Protein AF-A0A1F9AZR6-F1 (afdb_monomer_lite)

Secondary structure (DSSP, 8-state):
-PPEEEEEETTEEEEEETT--HHHHHHHTT-----SS--TTS----TT-TT----THHHHHHTTSS--

Radius of gyration: 14.87 Å; chains: 1; bounding box: 26×32×47 Å

Structure (mmCIF, N/CA/C/O backbone):
data_AF-A0A1F9AZR6-F1
#
_entry.id   AF-A0A1F9AZR6-F1
#
loop_
_atom_site.group_PDB
_atom_site.id
_atom_site.type_symbol
_atom_site.label_atom_id
_atom_site.label_alt_id
_atom_site.label_comp_id
_atom_site.label_asym_id
_atom_site.label_entity_id
_atom_site.label_seq_id
_atom_site.pdbx_PDB_ins_code
_atom_site.Cartn_x
_atom_site.Cartn_y
_atom_site.Cartn_z
_atom_site.occupancy
_atom_site.B_iso_or_equiv
_atom_site.auth_seq_id
_atom_site.auth_comp_id
_atom_site.auth_asym_id
_atom_site.auth_atom_id
_atom_site.pdbx_PDB_model_num
ATOM 1 N N . MET A 1 1 ? -0.492 -21.253 -5.685 1.00 48.28 1 MET A N 1
ATOM 2 C CA . MET A 1 1 ? -1.238 -21.155 -4.412 1.00 48.28 1 MET A CA 1
ATOM 3 C C . MET A 1 1 ? -0.568 -20.075 -3.579 1.00 48.28 1 MET A C 1
ATOM 5 O O . MET A 1 1 ? 0.467 -20.334 -2.977 1.00 48.28 1 MET A O 1
ATOM 9 N N . GLY A 1 2 ? -1.046 -18.833 -3.681 1.00 60.25 2 GLY A N 1
ATOM 10 C CA . GLY A 1 2 ? -0.490 -17.713 -2.921 1.00 60.25 2 GLY A CA 1
ATOM 11 C C . GLY A 1 2 ? -1.046 -17.738 -1.503 1.00 60.25 2 GLY A C 1
ATOM 12 O O . GLY A 1 2 ? -2.257 -17.817 -1.337 1.00 60.25 2 GLY A O 1
ATOM 13 N N . ASN A 1 3 ? -0.183 -17.707 -0.488 1.00 80.50 3 ASN A N 1
ATOM 14 C CA . ASN A 1 3 ? -0.652 -17.596 0.893 1.00 80.50 3 ASN A CA 1
ATOM 15 C C . ASN A 1 3 ? -1.293 -16.207 1.087 1.00 80.50 3 ASN A C 1
ATOM 17 O O . ASN A 1 3 ? -0.640 -15.213 0.740 1.00 80.50 3 ASN A O 1
ATOM 21 N N . PRO A 1 4 ? -2.529 -16.113 1.607 1.00 80.62 4 PRO A N 1
ATOM 22 C CA . PRO A 1 4 ? -3.158 -14.832 1.885 1.00 80.62 4 PRO A CA 1
ATOM 23 C C . PRO A 1 4 ? -2.448 -14.122 3.044 1.00 80.62 4 PRO A C 1
ATOM 25 O O . PRO A 1 4 ? -1.993 -14.745 4.006 1.00 80.62 4 PRO A O 1
ATOM 28 N N . ILE A 1 5 ? -2.317 -12.803 2.928 1.00 86.00 5 ILE A N 1
ATOM 29 C CA . ILE A 1 5 ? -1.713 -11.911 3.913 1.00 86.00 5 ILE A CA 1
ATOM 30 C C . ILE A 1 5 ? -2.823 -11.042 4.490 1.00 86.00 5 ILE A C 1
ATOM 32 O O . ILE A 1 5 ? -3.580 -10.412 3.751 1.00 86.00 5 ILE A O 1
ATOM 36 N N . LYS A 1 6 ? -2.883 -10.990 5.820 1.00 87.81 6 LYS A N 1
ATOM 37 C CA . LYS A 1 6 ? -3.787 -10.110 6.559 1.00 87.81 6 LYS A CA 1
ATOM 38 C C . LYS A 1 6 ? -3.079 -8.800 6.869 1.00 87.81 6 LYS A C 1
ATOM 40 O O . LYS A 1 6 ? -1.949 -8.809 7.354 1.00 87.81 6 LYS A O 1
ATOM 45 N N . LEU A 1 7 ? -3.739 -7.689 6.585 1.00 85.75 7 LEU A N 1
ATOM 46 C CA . LEU A 1 7 ? -3.242 -6.340 6.821 1.00 85.75 7 LEU A CA 1
ATOM 47 C C . LEU A 1 7 ? -4.398 -5.409 7.186 1.00 85.75 7 LEU A C 1
ATOM 49 O O . LEU A 1 7 ? -5.559 -5.725 6.941 1.00 85.75 7 LEU A O 1
ATOM 53 N N . THR A 1 8 ? -4.079 -4.263 7.777 1.00 88.19 8 THR A N 1
ATOM 54 C CA . THR A 1 8 ? -5.078 -3.272 8.188 1.00 88.19 8 THR A CA 1
ATOM 55 C C . THR A 1 8 ? -4.840 -1.979 7.419 1.00 88.19 8 THR A C 1
ATOM 57 O O . THR A 1 8 ? -3.737 -1.436 7.467 1.00 88.19 8 THR A O 1
ATOM 60 N N . ILE A 1 9 ? -5.861 -1.485 6.719 1.00 88.25 9 ILE A N 1
ATOM 61 C CA . ILE A 1 9 ? -5.837 -0.213 5.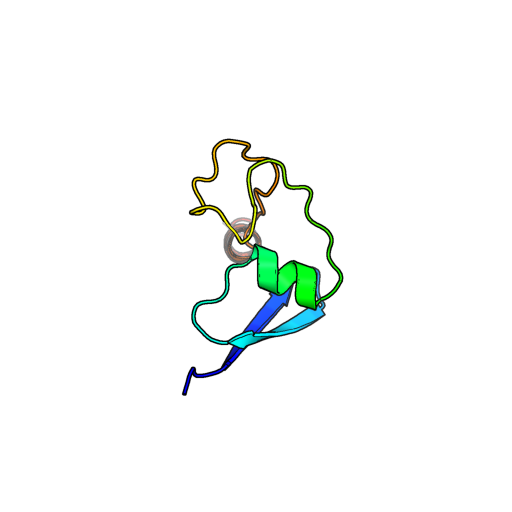982 1.00 88.25 9 ILE A CA 1
ATOM 62 C C . ILE A 1 9 ? -6.924 0.670 6.583 1.00 88.25 9 ILE A C 1
ATOM 64 O O . ILE A 1 9 ? -8.080 0.263 6.615 1.00 88.25 9 ILE A O 1
ATOM 68 N N . ASP A 1 10 ? -6.553 1.839 7.104 1.00 86.62 10 ASP A N 1
ATOM 69 C CA . ASP A 1 10 ? -7.478 2.800 7.728 1.00 86.62 10 ASP A CA 1
ATOM 70 C C . ASP A 1 10 ? -8.401 2.184 8.801 1.00 86.62 10 ASP A C 1
ATOM 72 O O . ASP A 1 10 ? -9.570 2.533 8.934 1.00 86.62 10 ASP A O 1
ATOM 76 N N . GLY A 1 11 ? -7.870 1.231 9.578 1.00 86.06 11 GLY A N 1
ATOM 77 C CA . GLY A 1 11 ? -8.616 0.515 10.622 1.00 86.06 11 GLY A CA 1
ATOM 78 C C . GLY A 1 11 ? -9.476 -0.649 10.117 1.00 86.06 11 GLY A C 1
ATOM 79 O O . GLY A 1 11 ? -10.058 -1.368 10.926 1.00 86.06 11 GLY A O 1
ATOM 80 N N . ILE A 1 12 ? -9.521 -0.886 8.807 1.00 86.19 12 ILE A N 1
ATOM 81 C CA . ILE A 1 12 ? -10.276 -1.977 8.195 1.00 86.19 12 ILE A CA 1
ATOM 82 C C . ILE A 1 12 ? -9.346 -3.168 7.958 1.00 86.19 12 ILE A C 1
ATOM 84 O O . ILE A 1 12 ? -8.273 -3.027 7.369 1.00 86.19 12 ILE A O 1
ATOM 88 N N . ALA A 1 13 ? -9.755 -4.349 8.421 1.00 89.25 13 ALA A N 1
ATOM 89 C CA . ALA A 1 13 ? -9.029 -5.591 8.182 1.00 89.25 13 ALA A CA 1
ATOM 90 C C . ALA A 1 13 ? -9.238 -6.061 6.735 1.00 89.25 13 ALA A C 1
ATOM 92 O O . ALA A 1 13 ? -10.370 -6.229 6.286 1.00 89.25 13 ALA A O 1
ATOM 93 N N . VAL A 1 14 ? -8.140 -6.298 6.021 1.00 86.81 14 VAL A N 1
ATOM 94 C CA . VAL A 1 14 ? -8.122 -6.719 4.618 1.00 86.81 14 VAL A CA 1
ATOM 95 C C . VAL A 1 14 ? -7.255 -7.964 4.481 1.00 86.81 14 VAL A C 1
ATOM 97 O O . VAL A 1 14 ? -6.165 -8.054 5.050 1.00 86.81 14 VAL A O 1
ATOM 100 N N . GLU A 1 15 ? -7.732 -8.925 3.700 1.00 89.56 15 GLU A N 1
ATOM 101 C CA . GLU A 1 15 ? -6.996 -10.133 3.347 1.00 89.56 15 GLU A CA 1
ATOM 102 C C . GLU A 1 15 ? -6.718 -10.120 1.841 1.00 89.56 15 GLU A C 1
ATOM 104 O O . GLU A 1 15 ? -7.641 -10.042 1.033 1.00 89.56 15 GLU A O 1
ATOM 109 N N . VAL A 1 16 ? -5.439 -10.140 1.459 1.00 85.94 16 VAL A N 1
ATOM 110 C CA . VAL A 1 16 ? -5.009 -10.098 0.053 1.00 85.94 16 VAL A CA 1
ATOM 111 C C . VAL A 1 16 ? -3.995 -11.185 -0.251 1.00 85.94 16 VAL A C 1
ATOM 113 O O . VAL A 1 16 ? -3.208 -11.587 0.603 1.00 85.94 16 VAL A O 1
ATOM 116 N N . GLU A 1 17 ? -3.969 -11.648 -1.495 1.00 86.62 17 GLU A N 1
ATOM 117 C CA . GLU A 1 17 ? -2.962 -12.610 -1.930 1.00 86.62 17 GLU A CA 1
ATOM 118 C C . GLU A 1 17 ? -1.554 -12.003 -1.924 1.00 86.62 17 GLU A C 1
ATOM 120 O O . GLU A 1 17 ? -1.331 -10.848 -2.306 1.00 86.62 17 GLU A O 1
ATOM 125 N N . LYS A 1 18 ? -0.567 -12.820 -1.545 1.00 83.12 18 LYS A N 1
ATOM 126 C CA . LYS A 1 18 ? 0.842 -12.447 -1.662 1.00 83.12 18 LYS A CA 1
ATOM 127 C C . LYS A 1 18 ? 1.192 -12.125 -3.120 1.00 83.12 18 LYS A C 1
ATOM 129 O O . LYS A 1 18 ? 1.006 -12.955 -4.004 1.00 83.12 18 LYS A O 1
ATOM 134 N N . GLY A 1 19 ? 1.754 -10.937 -3.339 1.00 83.56 19 GLY A N 1
ATOM 135 C CA . GLY A 1 19 ? 2.112 -10.420 -4.665 1.00 83.56 19 GLY A CA 1
ATOM 136 C C . GLY A 1 19 ? 1.264 -9.229 -5.112 1.00 83.56 19 GLY A C 1
ATOM 137 O O . GLY A 1 19 ? 1.650 -8.543 -6.053 1.00 83.56 19 GLY A O 1
ATOM 138 N N . ARG A 1 20 ? 0.161 -8.939 -4.412 1.00 83.94 20 ARG A N 1
ATOM 139 C CA . ARG A 1 20 ? -0.613 -7.711 -4.614 1.00 83.94 20 ARG A CA 1
ATOM 140 C C . ARG A 1 20 ? 0.096 -6.493 -4.039 1.00 83.94 20 ARG A C 1
ATOM 142 O O . ARG A 1 20 ? 0.829 -6.573 -3.051 1.00 83.94 20 ARG A O 1
ATOM 149 N N . THR A 1 21 ? -0.139 -5.353 -4.667 1.00 87.31 21 THR A N 1
ATOM 150 C CA . THR A 1 21 ? 0.350 -4.051 -4.219 1.00 87.31 21 THR A CA 1
ATOM 151 C C . THR A 1 21 ? -0.543 -3.473 -3.120 1.00 87.31 21 THR A C 1
ATOM 153 O O . THR A 1 21 ? -1.718 -3.817 -2.995 1.00 87.31 21 THR A O 1
ATOM 156 N N . ILE A 1 22 ? -0.002 -2.536 -2.335 1.00 87.31 22 ILE A N 1
ATOM 157 C CA . ILE A 1 22 ? -0.775 -1.814 -1.306 1.00 87.31 22 ILE A CA 1
ATOM 158 C C . ILE A 1 22 ? -1.947 -1.046 -1.939 1.00 87.31 22 ILE A C 1
ATOM 160 O O . ILE A 1 22 ? -3.016 -0.954 -1.346 1.00 87.31 22 ILE A O 1
ATOM 164 N N . LEU A 1 23 ? -1.761 -0.530 -3.157 1.00 87.62 23 LEU A N 1
ATOM 165 C CA . LEU A 1 23 ? -2.802 0.180 -3.892 1.00 87.62 23 LEU A CA 1
ATOM 166 C C . LEU A 1 23 ? -3.990 -0.732 -4.235 1.00 87.62 23 LEU A C 1
ATOM 168 O O . LEU A 1 23 ? -5.132 -0.343 -4.012 1.00 87.62 23 LEU A O 1
ATOM 172 N N . GLU A 1 24 ? -3.729 -1.949 -4.718 1.00 87.31 24 GLU A N 1
ATOM 173 C CA . GLU A 1 24 ? -4.781 -2.941 -4.979 1.00 87.31 24 GLU A CA 1
ATOM 174 C C . GLU A 1 24 ? -5.484 -3.370 -3.684 1.00 87.31 24 GLU A C 1
ATOM 176 O O . GLU A 1 24 ? -6.705 -3.512 -3.661 1.00 87.31 24 GLU A O 1
ATOM 181 N N . ALA A 1 25 ? -4.734 -3.531 -2.589 1.00 88.19 25 ALA A N 1
ATOM 182 C CA . ALA A 1 25 ? -5.306 -3.866 -1.287 1.00 88.19 25 ALA A CA 1
ATOM 183 C C . ALA A 1 25 ? -6.224 -2.752 -0.751 1.00 88.19 25 ALA A C 1
ATOM 185 O O . ALA A 1 25 ? -7.307 -3.035 -0.242 1.00 88.19 25 ALA A O 1
ATOM 186 N N . ALA A 1 26 ? -5.830 -1.486 -0.912 1.00 88.44 26 ALA A N 1
ATOM 187 C CA . ALA A 1 26 ? -6.650 -0.333 -0.543 1.00 88.44 26 ALA A CA 1
ATOM 188 C C . ALA A 1 26 ? -7.939 -0.270 -1.375 1.00 88.44 26 ALA A C 1
ATOM 190 O O . ALA A 1 26 ? -9.027 -0.094 -0.825 1.00 88.44 26 ALA A O 1
ATOM 191 N N . GLN A 1 27 ? -7.839 -0.506 -2.687 1.00 87.75 27 GLN A N 1
ATOM 192 C CA . GLN A 1 27 ? -8.994 -0.552 -3.586 1.00 87.75 27 GLN A CA 1
ATOM 193 C C . GLN A 1 27 ? -9.968 -1.683 -3.236 1.00 87.75 27 GLN A C 1
ATOM 195 O O . GLN A 1 27 ? -11.177 -1.454 -3.249 1.00 87.75 27 GLN A O 1
ATOM 200 N N . ALA A 1 28 ? -9.466 -2.868 -2.874 1.00 86.06 28 ALA A N 1
ATOM 201 C CA . ALA A 1 28 ? -10.292 -3.998 -2.437 1.00 86.06 28 ALA A CA 1
ATOM 202 C C . ALA A 1 28 ? -11.102 -3.686 -1.164 1.00 86.06 28 ALA A C 1
ATOM 204 O O . ALA A 1 28 ? -12.173 -4.246 -0.956 1.00 86.06 28 ALA A O 1
ATOM 205 N N . CYS A 1 29 ? -10.608 -2.756 -0.346 1.00 87.44 29 CYS A N 1
ATOM 206 C CA . CYS A 1 29 ? -11.253 -2.272 0.870 1.00 87.44 29 CYS A CA 1
ATOM 207 C C . CYS A 1 29 ? -12.184 -1.060 0.638 1.00 87.44 29 CYS A C 1
ATOM 209 O O . CYS A 1 29 ? -12.822 -0.562 1.562 1.00 87.44 29 CYS A O 1
ATOM 211 N N . GLY A 1 30 ? -12.258 -0.546 -0.594 1.00 87.12 30 G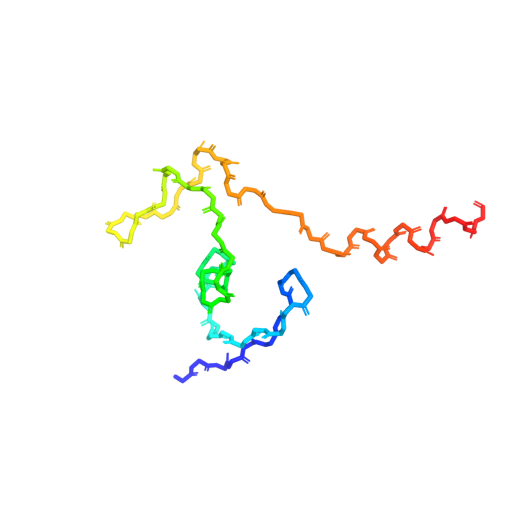LY A N 1
ATOM 212 C CA . GLY A 1 30 ? -13.024 0.660 -0.925 1.00 87.12 30 GLY A CA 1
ATOM 213 C C . GLY A 1 30 ? -12.296 1.979 -0.637 1.00 87.12 30 GLY A C 1
ATOM 214 O O . GLY A 1 30 ? -12.869 3.049 -0.850 1.00 87.12 30 GLY A O 1
ATOM 215 N N . VAL A 1 31 ? -11.027 1.935 -0.223 1.00 87.50 31 VAL A N 1
ATOM 216 C CA . VAL A 1 31 ? -10.187 3.124 -0.036 1.00 87.50 31 VAL A CA 1
ATOM 217 C C . VAL A 1 31 ? -9.648 3.570 -1.396 1.00 87.50 31 VAL A C 1
ATOM 219 O O . VAL A 1 31 ? -8.796 2.921 -2.009 1.00 87.50 31 VAL A O 1
ATOM 222 N N . LYS A 1 32 ? -10.151 4.703 -1.898 1.00 87.75 32 LYS A N 1
ATOM 223 C CA . LYS A 1 32 ? -9.692 5.291 -3.164 1.00 87.75 32 LYS A CA 1
ATOM 224 C C . LYS A 1 32 ? -8.472 6.179 -2.945 1.00 87.75 32 LYS A C 1
ATOM 226 O O . LYS A 1 32 ? -8.597 7.319 -2.509 1.00 87.75 32 LYS A O 1
ATOM 231 N N . ILE A 1 33 ? -7.307 5.677 -3.341 1.00 89.25 33 ILE A N 1
ATOM 232 C CA . ILE A 1 33 ? -6.073 6.463 -3.408 1.00 89.25 33 ILE A CA 1
ATOM 233 C C . ILE A 1 33 ? -5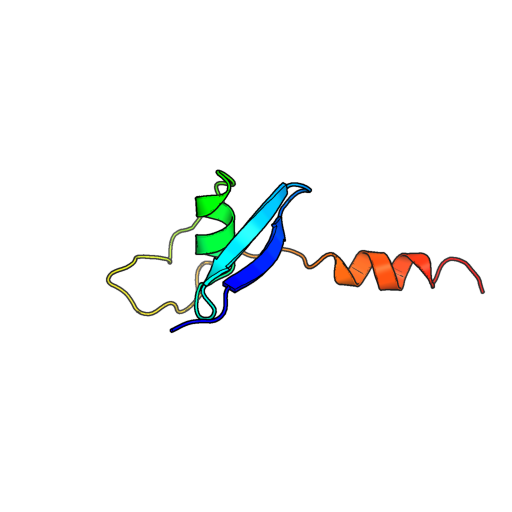.946 7.061 -4.819 1.00 89.25 33 ILE A C 1
ATOM 235 O O . ILE A 1 33 ? -5.991 6.308 -5.800 1.00 89.25 33 ILE A O 1
ATOM 239 N N . PRO A 1 34 ? -5.789 8.389 -4.964 1.00 89.31 34 PRO A N 1
ATOM 240 C CA . PRO A 1 34 ? -5.635 9.016 -6.269 1.00 89.31 34 PRO A CA 1
ATOM 241 C C . PRO A 1 34 ? -4.331 8.566 -6.932 1.00 89.31 34 PRO A C 1
ATOM 243 O O . PRO A 1 34 ? -3.255 8.571 -6.331 1.00 89.31 34 PRO A O 1
ATOM 246 N N . THR A 1 35 ? -4.425 8.174 -8.199 1.00 89.12 35 THR A N 1
ATOM 247 C CA . THR A 1 35 ? -3.287 7.714 -8.998 1.00 89.12 35 THR A CA 1
ATOM 248 C C . THR A 1 35 ? -3.383 8.305 -10.399 1.00 89.12 35 THR A C 1
ATOM 250 O O . THR A 1 35 ? -4.475 8.466 -10.934 1.00 89.12 35 THR A O 1
ATOM 253 N N . LEU A 1 36 ? -2.234 8.652 -10.983 1.00 90.00 36 LEU A N 1
ATOM 254 C CA . LEU A 1 36 ? -2.141 9.109 -12.380 1.00 90.00 36 LEU A CA 1
ATOM 255 C C . LEU A 1 36 ? -1.283 8.180 -13.238 1.00 90.00 36 LEU A C 1
ATOM 257 O O . LEU A 1 36 ? -1.532 8.004 -14.421 1.00 90.00 36 LEU A O 1
ATOM 261 N N . CYS A 1 37 ? -0.250 7.601 -12.631 1.00 88.69 37 CYS A N 1
ATOM 262 C CA . CYS A 1 37 ? 0.766 6.796 -13.296 1.00 88.69 37 CYS A CA 1
ATOM 263 C C . CYS A 1 37 ? 0.564 5.282 -13.112 1.00 88.69 37 CYS A C 1
ATOM 265 O O . CYS A 1 37 ? 1.445 4.505 -13.472 1.00 88.69 37 CYS A O 1
ATOM 267 N N . HIS A 1 38 ? -0.553 4.864 -12.510 1.00 88.19 38 HIS A N 1
ATOM 268 C CA . HIS A 1 38 ? -0.884 3.459 -12.298 1.00 88.19 38 HIS A CA 1
ATOM 269 C C . HIS A 1 38 ? -1.982 3.032 -13.278 1.00 88.19 38 HIS A C 1
ATOM 271 O O . HIS A 1 38 ? -3.102 3.527 -13.202 1.00 88.19 38 HIS A O 1
ATOM 277 N N . ASP A 1 39 ? -1.648 2.116 -14.187 1.00 85.69 39 ASP A N 1
ATOM 278 C CA . ASP A 1 39 ? -2.568 1.480 -15.136 1.00 85.69 39 ASP A CA 1
ATOM 279 C C . ASP A 1 39 ? -2.199 -0.006 -15.225 1.00 85.69 39 ASP A C 1
ATOM 281 O O . ASP A 1 39 ? -1.018 -0.348 -15.268 1.00 85.69 39 ASP A O 1
ATOM 285 N N . TRP A 1 40 ? -3.198 -0.887 -15.251 1.00 82.06 40 TRP A N 1
ATOM 286 C CA . TRP A 1 40 ? -3.017 -2.344 -15.271 1.00 82.06 40 TRP A CA 1
ATOM 287 C C . TRP A 1 40 ? -2.311 -2.864 -16.535 1.00 82.06 40 TRP A C 1
ATOM 289 O O . TRP A 1 40 ? -1.788 -3.976 -16.535 1.00 82.06 40 TRP A O 1
ATOM 299 N N . ARG A 1 41 ? -2.286 -2.072 -17.614 1.00 86.88 41 ARG A N 1
ATOM 300 C CA . ARG A 1 41 ? -1.607 -2.390 -18.882 1.00 86.88 41 ARG A CA 1
ATOM 301 C C . ARG A 1 41 ? -0.142 -1.967 -18.892 1.00 86.88 41 ARG A C 1
ATOM 303 O O . ARG A 1 41 ? 0.566 -2.271 -19.849 1.00 86.88 41 ARG A O 1
ATOM 310 N N . LEU A 1 42 ? 0.301 -1.225 -17.880 1.00 85.75 42 LEU A N 1
ATOM 311 C CA . LEU A 1 42 ? 1.635 -0.645 -17.808 1.00 85.75 42 LEU A CA 1
ATOM 312 C C . LEU A 1 42 ? 2.408 -1.204 -16.615 1.00 85.75 42 LEU A C 1
ATOM 314 O O . LEU A 1 42 ? 1.846 -1.602 -15.597 1.00 85.75 42 LEU A O 1
ATO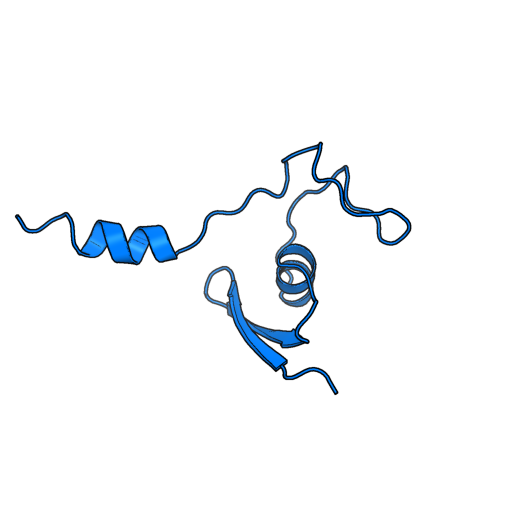M 318 N N . ILE A 1 43 ? 3.734 -1.194 -16.733 1.00 82.56 43 ILE A N 1
ATOM 319 C CA . ILE A 1 43 ? 4.609 -1.574 -15.625 1.00 82.56 43 ILE A CA 1
ATOM 320 C C . ILE A 1 43 ? 4.570 -0.448 -14.575 1.00 82.56 43 ILE A C 1
ATOM 322 O O . ILE A 1 43 ? 4.782 0.716 -14.930 1.00 82.56 43 ILE A O 1
ATOM 326 N N . PRO A 1 44 ? 4.333 -0.749 -13.285 1.00 79.25 44 PRO A N 1
ATOM 327 C CA . PRO A 1 44 ? 4.318 0.266 -12.237 1.00 79.25 44 PRO A CA 1
ATOM 328 C C . PRO A 1 44 ? 5.699 0.921 -12.076 1.00 79.25 44 PRO A C 1
ATOM 330 O O . PRO A 1 44 ? 6.668 0.250 -11.735 1.00 79.25 44 PRO A O 1
ATOM 333 N N . PHE A 1 45 ? 5.785 2.238 -12.280 1.00 83.81 45 PHE A N 1
ATOM 334 C CA . PHE A 1 45 ? 7.047 2.998 -12.199 1.00 83.81 45 PHE A CA 1
ATOM 335 C C . PHE A 1 45 ? 7.023 4.140 -11.168 1.00 83.81 45 PHE A C 1
ATOM 337 O O . PHE A 1 45 ? 8.063 4.684 -10.812 1.00 83.81 45 PHE A O 1
ATOM 344 N N . GLY A 1 46 ? 5.843 4.502 -10.650 1.00 86.19 46 GLY A N 1
ATOM 345 C CA . GLY A 1 46 ? 5.713 5.389 -9.489 1.00 86.19 46 GLY A CA 1
ATOM 346 C C . GLY A 1 46 ? 6.111 6.858 -9.694 1.00 86.19 46 GLY A C 1
ATOM 347 O O . GLY A 1 46 ? 6.357 7.537 -8.698 1.00 86.19 46 GLY A O 1
ATOM 348 N N . ALA A 1 47 ? 6.151 7.384 -10.926 1.00 89.31 47 ALA A N 1
ATOM 349 C CA . ALA A 1 47 ? 6.628 8.756 -11.173 1.00 89.31 47 ALA A CA 1
ATOM 350 C C . ALA A 1 47 ? 5.740 9.866 -10.602 1.00 89.31 47 ALA A C 1
ATOM 352 O O . ALA A 1 47 ? 6.239 10.918 -10.225 1.00 89.31 47 ALA A O 1
ATOM 353 N N . CYS A 1 48 ? 4.427 9.651 -10.536 1.00 90.94 48 CYS A N 1
ATOM 354 C CA . CYS A 1 48 ? 3.484 10.682 -10.112 1.00 90.94 48 CYS A CA 1
ATOM 355 C C . CYS A 1 48 ? 3.474 10.922 -8.596 1.00 90.94 48 CYS A C 1
ATOM 357 O O . CYS A 1 48 ? 3.018 11.970 -8.157 1.00 90.94 48 CYS A O 1
ATOM 359 N N . ARG A 1 49 ? 3.932 9.952 -7.789 1.00 89.56 49 ARG A N 1
ATOM 360 C CA . ARG A 1 49 ? 4.019 10.022 -6.313 1.00 89.56 49 ARG A CA 1
ATOM 361 C C . ARG A 1 49 ? 2.727 10.429 -5.572 1.00 89.56 49 ARG A C 1
ATOM 363 O O . ARG A 1 49 ? 2.772 10.653 -4.370 1.00 89.56 49 ARG A O 1
ATOM 370 N N . LEU A 1 50 ? 1.574 10.446 -6.241 1.00 89.50 50 LEU A N 1
ATOM 371 C CA . LEU A 1 50 ? 0.280 10.788 -5.633 1.00 89.50 50 LEU A CA 1
ATOM 372 C C . LEU A 1 50 ? -0.250 9.712 -4.679 1.00 89.50 50 LEU A C 1
ATOM 374 O O . LEU A 1 50 ? -0.975 10.024 -3.744 1.00 89.50 50 LEU A O 1
ATOM 378 N N . CYS A 1 51 ? 0.140 8.454 -4.885 1.00 88.88 51 CYS A N 1
ATOM 379 C CA . CYS A 1 51 ? -0.290 7.319 -4.070 1.00 88.88 51 CYS A CA 1
ATOM 380 C C . CYS A 1 51 ? 0.686 6.980 -2.932 1.00 88.88 51 CYS A C 1
ATOM 382 O O . CYS A 1 51 ? 0.820 5.818 -2.546 1.00 88.88 51 CYS A O 1
ATOM 384 N N . VAL A 1 52 ? 1.437 7.969 -2.442 1.00 88.81 52 VAL A N 1
ATOM 385 C CA . VAL A 1 52 ? 2.325 7.789 -1.289 1.00 88.81 52 VAL A CA 1
ATOM 386 C C . VAL A 1 52 ? 1.473 7.693 -0.028 1.00 88.81 52 VAL A C 1
ATOM 388 O O . VAL A 1 52 ? 0.657 8.566 0.248 1.00 88.81 52 VAL A O 1
ATOM 391 N N . VAL A 1 53 ? 1.683 6.626 0.738 1.00 87.25 53 VAL A N 1
ATOM 392 C CA . VAL A 1 53 ? 0.981 6.354 1.994 1.00 87.25 53 VAL A CA 1
ATOM 393 C C . VAL A 1 53 ? 1.987 6.161 3.120 1.00 87.25 53 VAL A C 1
ATOM 395 O O . VAL A 1 53 ? 3.114 5.710 2.894 1.00 87.25 53 VAL A O 1
ATOM 398 N N . LEU A 1 54 ? 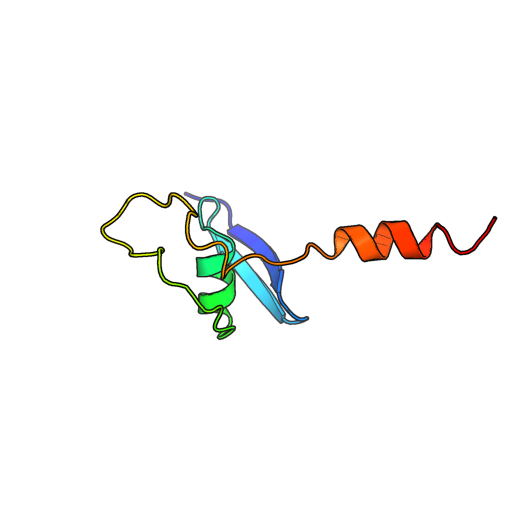1.589 6.519 4.336 1.00 87.62 54 LEU A N 1
ATOM 399 C CA . LEU A 1 54 ? 2.408 6.343 5.530 1.00 87.62 54 LEU A CA 1
ATOM 400 C C . LEU A 1 54 ? 2.185 4.952 6.117 1.00 87.62 54 LEU A C 1
ATOM 402 O O . LEU A 1 54 ? 1.076 4.424 6.102 1.00 87.62 54 LEU A O 1
ATOM 406 N N . LYS A 1 55 ? 3.248 4.368 6.668 1.00 80.81 55 LYS A N 1
ATOM 407 C CA . LYS A 1 55 ? 3.138 3.150 7.469 1.00 80.81 55 LYS A CA 1
ATOM 408 C C . LYS A 1 55 ? 2.888 3.512 8.925 1.00 80.81 55 LYS A C 1
ATOM 410 O O . LYS A 1 55 ? 3.573 4.368 9.484 1.00 80.81 55 LYS A O 1
ATOM 415 N N . SER A 1 56 ? 1.966 2.795 9.551 1.00 69.88 56 S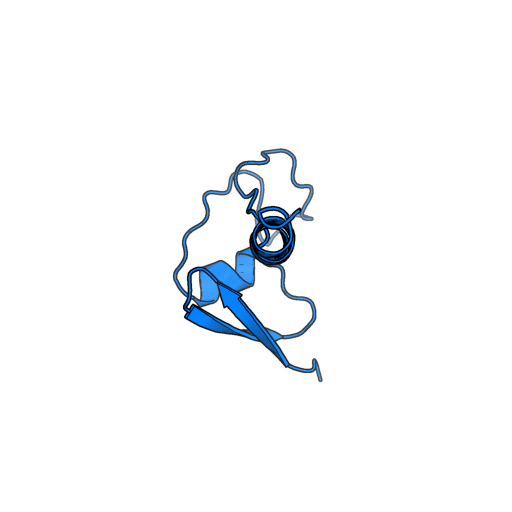ER A N 1
ATOM 416 C CA . SER A 1 56 ? 1.669 2.922 10.978 1.00 69.88 56 SER A CA 1
ATOM 417 C C . SER A 1 56 ? 2.810 2.455 11.894 1.00 69.88 56 SER A C 1
ATOM 419 O O . SER A 1 56 ? 2.803 2.819 13.063 1.00 69.88 56 SER A O 1
ATOM 421 N N . GLU A 1 57 ? 3.843 1.768 11.385 1.00 59.00 57 GLU A N 1
ATOM 422 C CA . GLU A 1 57 ? 5.074 1.448 12.145 1.00 59.00 57 GLU A CA 1
ATOM 423 C C . GLU A 1 57 ? 5.771 2.696 12.726 1.00 59.00 57 GLU A C 1
ATOM 425 O O . GLU A 1 57 ? 6.575 2.596 13.655 1.00 59.00 57 GLU A O 1
ATOM 430 N N . PHE A 1 58 ? 5.474 3.894 12.209 1.00 45.97 58 PHE A N 1
ATOM 431 C CA . PHE A 1 58 ? 5.964 5.134 12.806 1.00 45.97 58 PHE A CA 1
ATOM 432 C C . PHE A 1 58 ? 5.258 5.462 14.135 1.00 45.97 58 PHE A C 1
ATOM 434 O O . PHE A 1 58 ? 5.913 5.948 15.051 1.00 45.97 58 PHE A O 1
ATOM 441 N N . LEU A 1 59 ? 3.972 5.120 14.303 1.00 45.69 59 LEU A N 1
ATOM 442 C CA . LEU A 1 59 ? 3.260 5.295 15.578 1.00 45.69 59 LEU A CA 1
ATOM 443 C C . LEU A 1 59 ? 3.814 4.372 16.671 1.00 45.69 59 LEU A C 1
ATOM 445 O O . LEU A 1 59 ? 4.007 4.832 17.790 1.00 45.69 59 LEU A O 1
ATOM 449 N N . GLU A 1 60 ? 4.189 3.126 16.358 1.00 36.75 60 GLU A N 1
ATOM 450 C CA . GLU A 1 60 ? 4.839 2.240 17.344 1.00 36.75 60 GLU A CA 1
ATOM 451 C C . GLU A 1 60 ? 6.186 2.784 17.845 1.00 36.75 60 GLU A C 1
ATOM 453 O O . GLU A 1 60 ? 6.557 2.566 19.001 1.00 36.75 60 GLU A O 1
ATOM 458 N N . ARG A 1 61 ? 6.924 3.518 16.999 1.00 33.25 61 ARG A N 1
ATOM 459 C CA . ARG A 1 61 ? 8.194 4.149 17.388 1.00 33.25 61 ARG A CA 1
ATOM 460 C C . ARG A 1 61 ? 7.988 5.454 18.151 1.00 33.25 61 ARG A C 1
ATOM 462 O O . ARG A 1 61 ? 8.748 5.704 19.079 1.00 33.25 61 ARG A O 1
ATOM 469 N N . VAL A 1 62 ? 6.964 6.249 17.835 1.00 38.50 62 VAL A N 1
ATOM 470 C CA . VAL A 1 62 ? 6.657 7.484 18.582 1.00 38.50 62 VAL A CA 1
ATOM 471 C C . VAL A 1 62 ? 6.054 7.166 19.959 1.00 38.50 62 VAL A C 1
ATOM 473 O O . VAL A 1 62 ? 6.435 7.801 20.937 1.00 38.50 62 VAL A O 1
ATOM 476 N N . SER A 1 63 ? 5.263 6.093 20.109 1.00 33.47 63 SER A N 1
ATOM 477 C CA . SER A 1 63 ? 4.777 5.633 21.426 1.00 33.47 63 SER A CA 1
ATOM 478 C C . SER A 1 63 ? 5.879 5.143 22.380 1.00 33.47 63 SER A C 1
ATOM 480 O O . SER A 1 63 ? 5.625 4.998 23.574 1.00 33.47 63 SER A O 1
ATOM 482 N N . LYS A 1 64 ? 7.105 4.900 21.896 1.00 32.56 64 LYS A N 1
ATOM 483 C CA . LYS A 1 64 ? 8.280 4.598 22.736 1.00 32.56 64 LYS A CA 1
ATOM 484 C C . LYS A 1 64 ? 9.211 5.794 22.970 1.00 32.56 64 LYS A C 1
ATOM 486 O O . LYS A 1 64 ? 10.163 5.643 23.725 1.00 32.56 64 LYS A O 1
ATOM 491 N N . VAL A 1 65 ? 8.953 6.960 22.368 1.00 36.88 65 VAL A N 1
ATOM 492 C CA . VAL A 1 65 ? 9.849 8.138 22.422 1.00 36.88 65 VAL A CA 1
ATOM 493 C C . VAL A 1 65 ? 9.245 9.315 23.217 1.00 36.88 65 VAL A C 1
ATOM 495 O O . VAL A 1 65 ? 9.840 10.379 23.288 1.00 36.88 65 VAL A O 1
ATOM 498 N N . GLU A 1 66 ? 8.123 9.119 23.922 1.00 30.23 66 GLU A N 1
ATOM 499 C CA . GLU A 1 66 ? 7.608 10.080 24.930 1.00 30.23 66 GLU A CA 1
ATOM 500 C C . GLU A 1 66 ? 7.873 9.672 26.392 1.00 30.23 66 GLU A C 1
ATOM 502 O O . GLU A 1 66 ? 7.366 10.287 27.330 1.00 30.23 66 GLU A O 1
ATOM 507 N N . LYS A 1 67 ? 8.715 8.660 26.621 1.00 35.41 67 LYS A N 1
ATOM 508 C CA . LYS A 1 67 ? 9.332 8.418 27.932 1.00 35.41 67 LYS A CA 1
ATOM 509 C C . LYS A 1 67 ? 10.799 8.052 27.753 1.00 35.41 67 LYS A C 1
ATOM 511 O O . LYS A 1 67 ? 11.121 6.871 27.651 1.00 35.41 67 LYS A O 1
ATOM 516 N N . ILE A 1 68 ? 11.636 9.085 27.685 1.00 33.44 68 ILE A N 1
ATOM 517 C CA . ILE A 1 68 ? 12.864 9.352 28.463 1.00 33.44 68 ILE A CA 1
ATOM 518 C C . ILE A 1 68 ? 13.360 10.731 28.027 1.00 33.44 68 ILE A C 1
ATOM 520 O O . ILE A 1 68 ? 13.450 10.954 26.800 1.00 33.44 68 ILE A O 1
#

Foldseek 3Di:
DFDWDWDADPNDIFIDGPPDDPQVRCVVVVNDQDDDQDDPVDDDDCPVVSRDDDDCVVVVVVVVVVPD

pLDDT: mean 76.96, std 19.2, range [30.23, 90.94]

Sequence (68 aa):
MGNPIKLTIDGIAVEVEKGRTILEAAQACGVKIPTLCHDWRLIPFGACRLCVVLKSEFLERVSKVEKI